Protein AF-A0AAX0Z111-F1 (afdb_monomer)

pLDDT: mean 83.83, std 16.78, range [41.09, 98.31]

Radius of gyration: 19.06 Å; Cα contacts (8 Å, |Δi|>4): 322; chains: 1; bounding box: 54×37×54 Å

Mean predicted aligned error: 7.93 Å

Nearest PDB structures (foldseek):
  1tlu-assembly1_B  TM=8.334E-01  e=3.291E-08  Thermotoga maritima
  1tmi-assembly1_B  TM=8.312E-01  e=4.166E-08  Thermotoga maritima
  2iii-assembly1_A-2  TM=8.102E-01  e=1.716E-07  Aquifex aeolicus VF5
  6g2d-assembly1_D  TM=5.026E-01  e=1.335E+00  Homo sapiens
  8aya-assembly1_A  TM=3.115E-01  e=2.413E-01  Citrus sinensis

Structure (mmCIF, N/CA/C/O backbone):
data_AF-A0AAX0Z111-F1
#
_entry.id   AF-A0AAX0Z111-F1
#
loop_
_atom_site.group_PDB
_atom_site.id
_atom_site.type_symbol
_atom_site.label_atom_id
_atom_site.label_alt_id
_atom_site.label_comp_id
_atom_site.label_asym_id
_atom_site.label_entity_id
_atom_site.label_seq_id
_atom_site.pdbx_PDB_ins_code
_atom_site.Cartn_x
_atom_site.Cartn_y
_atom_site.Cartn_z
_atom_site.occupancy
_atom_site.B_iso_or_equiv
_atom_site.auth_seq_id
_atom_site.auth_comp_id
_atom_site.auth_asym_id
_atom_site.auth_atom_id
_atom_site.pdbx_PDB_model_num
ATOM 1 N N . MET A 1 1 ? 18.887 26.850 -19.062 1.00 47.22 1 MET A N 1
ATOM 2 C CA . MET A 1 1 ? 18.490 25.444 -18.834 1.00 47.22 1 MET A CA 1
ATOM 3 C C . MET A 1 1 ? 18.443 24.722 -20.169 1.00 47.22 1 MET A C 1
ATOM 5 O O . MET A 1 1 ? 17.751 25.182 -21.072 1.00 47.22 1 MET A O 1
ATOM 9 N N . THR A 1 2 ? 19.207 23.643 -20.315 1.00 50.59 2 THR A N 1
ATOM 10 C CA . THR A 1 2 ? 19.224 22.801 -21.520 1.00 50.59 2 THR A CA 1
ATOM 11 C C . THR A 1 2 ? 17.919 22.007 -21.586 1.00 50.59 2 THR A C 1
ATOM 13 O O . THR A 1 2 ? 17.566 21.332 -20.625 1.00 50.59 2 THR A O 1
ATOM 16 N N . ARG A 1 3 ? 17.160 22.122 -22.681 1.00 56.94 3 ARG A N 1
ATOM 17 C CA . ARG A 1 3 ? 15.909 21.368 -22.864 1.00 56.94 3 ARG A CA 1
ATOM 18 C C . ARG A 1 3 ? 16.232 19.944 -23.322 1.00 56.94 3 ARG A C 1
ATOM 20 O O . ARG A 1 3 ? 16.952 19.776 -24.304 1.00 56.94 3 ARG A O 1
ATOM 27 N N . LEU A 1 4 ? 15.681 18.943 -22.639 1.00 62.69 4 LEU A N 1
ATOM 28 C CA . LEU A 1 4 ? 15.746 17.542 -23.061 1.00 62.69 4 LEU A CA 1
ATOM 29 C C . LEU A 1 4 ? 14.801 17.311 -24.254 1.00 62.69 4 LEU A C 1
ATOM 31 O O . LEU A 1 4 ? 13.718 17.898 -24.318 1.00 62.69 4 LEU A O 1
ATOM 35 N N . ARG A 1 5 ? 15.215 16.488 -25.226 1.00 59.84 5 ARG A N 1
ATOM 36 C CA . ARG A 1 5 ? 14.356 16.099 -26.358 1.00 59.84 5 ARG A CA 1
ATOM 37 C C . ARG A 1 5 ? 13.440 14.951 -25.926 1.00 59.84 5 ARG A C 1
ATOM 39 O O . ARG A 1 5 ? 13.920 13.972 -25.378 1.00 59.84 5 ARG A O 1
ATOM 46 N N . LEU A 1 6 ? 12.144 15.061 -26.225 1.00 58.03 6 LEU A N 1
ATOM 47 C CA . LEU A 1 6 ? 11.115 14.056 -25.898 1.00 58.03 6 LEU A CA 1
ATOM 48 C C . LEU A 1 6 ? 11.040 12.880 -26.892 1.00 58.03 6 LEU A C 1
ATOM 50 O O . LEU A 1 6 ? 10.225 11.979 -26.721 1.00 58.03 6 LEU A O 1
ATOM 54 N N . GLN A 1 7 ? 11.821 12.909 -27.973 1.00 48.41 7 GLN A N 1
ATOM 55 C CA . GLN A 1 7 ? 11.808 11.859 -28.992 1.00 48.41 7 GLN A CA 1
ATOM 56 C C . GLN A 1 7 ? 12.519 10.613 -28.443 1.00 48.41 7 GLN A C 1
ATOM 58 O O . GLN A 1 7 ? 13.697 10.703 -28.105 1.00 48.41 7 GLN A O 1
ATOM 63 N N . GLY A 1 8 ? 11.799 9.490 -28.335 1.00 53.44 8 GLY A N 1
ATOM 64 C CA . GLY A 1 8 ? 12.267 8.266 -27.671 1.00 53.44 8 GLY A CA 1
ATOM 65 C C . GLY A 1 8 ? 11.903 8.160 -26.184 1.00 53.44 8 GLY A C 1
ATOM 66 O O . GLY A 1 8 ? 12.281 7.184 -25.544 1.00 53.44 8 GLY A O 1
ATOM 67 N N . PHE A 1 9 ? 11.170 9.133 -25.626 1.00 59.81 9 PHE A N 1
ATOM 68 C CA . PHE A 1 9 ? 10.710 9.088 -24.236 1.00 59.81 9 PHE A CA 1
ATOM 69 C C . PHE A 1 9 ? 9.400 8.296 -24.137 1.00 59.81 9 PHE A C 1
ATOM 71 O O . PHE A 1 9 ? 8.375 8.690 -24.707 1.00 59.81 9 PHE A O 1
ATOM 78 N N . ASN A 1 10 ? 9.424 7.173 -23.416 1.00 63.72 10 ASN A N 1
ATOM 79 C CA . ASN A 1 10 ? 8.232 6.365 -23.193 1.00 63.72 10 ASN A CA 1
ATOM 80 C C . ASN A 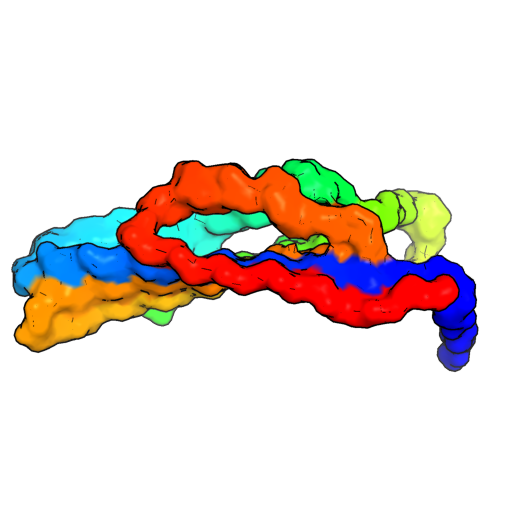1 10 ? 7.397 6.956 -22.049 1.00 63.72 10 ASN A C 1
ATOM 82 O O . ASN A 1 10 ? 7.614 6.668 -20.877 1.00 63.72 10 ASN A O 1
ATOM 86 N N . ASN A 1 11 ? 6.410 7.772 -22.415 1.00 66.56 11 ASN A N 1
ATOM 87 C CA . ASN A 1 11 ? 5.514 8.439 -21.468 1.00 66.56 11 ASN A CA 1
ATOM 88 C C . ASN A 1 11 ? 4.296 7.573 -21.106 1.00 66.56 11 ASN A C 1
ATOM 90 O O . ASN A 1 11 ? 3.287 8.107 -20.644 1.00 66.56 11 ASN A O 1
ATOM 94 N N . LEU A 1 12 ? 4.324 6.272 -21.416 1.00 81.00 12 LEU A N 1
ATOM 95 C CA . LEU A 1 12 ? 3.245 5.357 -21.073 1.00 81.00 12 LEU A CA 1
ATOM 96 C C . LEU A 1 12 ? 3.249 5.139 -19.559 1.00 81.00 12 LEU A C 1
ATOM 98 O O . LEU A 1 12 ? 4.130 4.478 -19.015 1.00 81.00 12 LEU A O 1
ATOM 102 N N . THR A 1 13 ? 2.245 5.680 -18.886 1.00 83.38 13 THR A N 1
ATOM 103 C CA . THR A 1 13 ? 2.029 5.491 -17.456 1.00 83.38 13 THR A CA 1
ATOM 104 C C . THR A 1 13 ? 0.980 4.413 -17.244 1.00 83.38 13 THR A C 1
ATOM 106 O O . THR A 1 13 ? -0.092 4.449 -17.853 1.00 83.38 13 THR A O 1
ATOM 109 N N . LYS A 1 14 ? 1.268 3.467 -16.356 1.00 91.88 14 LYS A N 1
ATOM 110 C CA . LYS A 1 14 ? 0.308 2.471 -15.878 1.00 91.88 14 LYS A CA 1
ATOM 111 C C . LYS A 1 14 ? 0.130 2.698 -14.384 1.00 91.88 14 LYS A C 1
ATOM 113 O O . LYS A 1 14 ? 1.119 2.811 -13.672 1.00 91.88 14 LYS A O 1
ATOM 118 N N . ALA A 1 15 ? -1.107 2.818 -13.930 1.00 94.31 15 ALA A N 1
ATOM 119 C CA . ALA A 1 15 ? -1.426 3.070 -12.532 1.00 94.31 15 ALA A CA 1
ATOM 120 C C . ALA A 1 15 ? -2.428 2.029 -12.039 1.00 94.31 15 ALA A C 1
ATOM 122 O O . ALA A 1 15 ? -3.406 1.749 -12.735 1.00 94.31 15 ALA A O 1
ATOM 123 N N . LEU A 1 16 ? -2.165 1.465 -10.866 1.00 97.44 16 LEU A N 1
ATOM 124 C CA . LEU A 1 16 ? -3.086 0.621 -10.118 1.00 97.44 16 LEU A CA 1
ATOM 125 C C . LEU A 1 16 ? -3.461 1.363 -8.836 1.00 97.44 16 LEU A C 1
ATOM 127 O O . LEU A 1 16 ? -2.615 1.515 -7.961 1.00 97.44 16 LEU A O 1
ATOM 131 N N . SER A 1 17 ? -4.719 1.783 -8.734 1.00 97.75 17 SER A N 1
ATOM 132 C CA . SER A 1 17 ? -5.316 2.186 -7.463 1.00 97.75 17 SER A CA 1
ATOM 133 C C . SER A 1 17 ? -5.894 0.939 -6.805 1.00 97.75 17 SER A C 1
ATOM 135 O O . SER A 1 17 ? -6.681 0.223 -7.428 1.00 97.75 17 SER A O 1
ATOM 137 N N . PHE A 1 18 ? -5.464 0.664 -5.581 1.00 97.81 18 PHE A N 1
ATOM 138 C CA . PHE A 1 18 ? -5.832 -0.491 -4.777 1.00 97.81 18 PHE A CA 1
ATOM 139 C C . PHE A 1 18 ? -6.270 0.017 -3.404 1.00 97.81 18 PHE A C 1
ATOM 141 O O . PHE A 1 18 ? -5.444 0.401 -2.582 1.00 97.81 18 PHE A O 1
ATOM 148 N N . ASN A 1 19 ? -7.578 0.067 -3.179 1.00 97.44 19 ASN A N 1
ATOM 149 C CA . ASN A 1 19 ? -8.143 0.595 -1.946 1.00 97.44 19 ASN A CA 1
ATOM 150 C C . ASN A 1 19 ? -8.807 -0.542 -1.185 1.00 97.44 19 ASN A C 1
ATOM 152 O O . ASN A 1 19 ? -9.627 -1.267 -1.754 1.00 97.44 19 ASN A O 1
ATOM 156 N N . ILE A 1 20 ? -8.486 -0.662 0.093 1.00 97.00 20 ILE A N 1
ATOM 157 C CA . ILE A 1 20 ? -9.064 -1.671 0.972 1.00 97.00 20 ILE A CA 1
ATOM 158 C C . ILE A 1 20 ? -9.925 -1.027 2.041 1.00 97.00 20 ILE A C 1
ATOM 160 O O . ILE A 1 20 ? -9.667 0.107 2.452 1.00 97.00 20 ILE A O 1
ATOM 164 N N . TYR A 1 21 ? -10.938 -1.764 2.478 1.00 95.50 21 TYR A N 1
ATOM 165 C CA . TYR A 1 21 ? -11.785 -1.397 3.596 1.00 95.50 21 TYR A CA 1
ATOM 166 C C . TYR A 1 21 ? -11.956 -2.602 4.515 1.00 95.50 21 TYR A C 1
ATOM 168 O O . TYR A 1 21 ? -12.202 -3.713 4.043 1.00 95.50 21 TYR A O 1
ATOM 176 N N . ASP A 1 22 ? -11.858 -2.338 5.809 1.00 93.38 22 ASP A N 1
ATOM 177 C CA . ASP A 1 22 ? -12.151 -3.267 6.898 1.00 93.38 22 ASP A CA 1
ATOM 178 C C . ASP A 1 22 ? -13.255 -2.642 7.763 1.00 93.38 22 ASP A C 1
ATOM 180 O O . ASP A 1 22 ? -13.264 -1.424 8.000 1.00 93.38 22 ASP A O 1
ATOM 184 N N . VAL A 1 23 ? -14.243 -3.450 8.147 1.00 91.25 23 VAL A N 1
ATOM 185 C CA . VAL A 1 23 ? -15.393 -3.021 8.940 1.00 91.25 23 VAL A CA 1
ATOM 186 C C . VAL A 1 23 ? -15.542 -3.918 10.161 1.00 91.25 23 VAL A C 1
ATOM 188 O O . VAL A 1 23 ? -16.012 -5.051 10.087 1.00 91.25 23 VAL A O 1
ATOM 191 N N . CYS A 1 24 ? -15.271 -3.350 11.332 1.00 91.25 24 CYS A N 1
ATOM 192 C CA . CYS A 1 24 ? -15.356 -4.050 12.602 1.00 91.25 24 CYS A CA 1
ATOM 193 C C . CYS A 1 24 ? -16.535 -3.561 13.449 1.00 91.25 24 CYS A C 1
ATOM 195 O O . CYS A 1 24 ? -16.825 -2.365 13.559 1.00 91.25 24 CYS A O 1
ATOM 197 N N . TYR A 1 25 ? -17.209 -4.508 14.101 1.00 90.56 25 TYR A N 1
ATOM 198 C CA . TYR A 1 25 ? -18.237 -4.208 15.086 1.00 90.56 25 TYR A CA 1
ATOM 199 C C . TYR A 1 25 ? -17.647 -4.179 16.499 1.00 90.56 25 TYR A C 1
ATOM 201 O O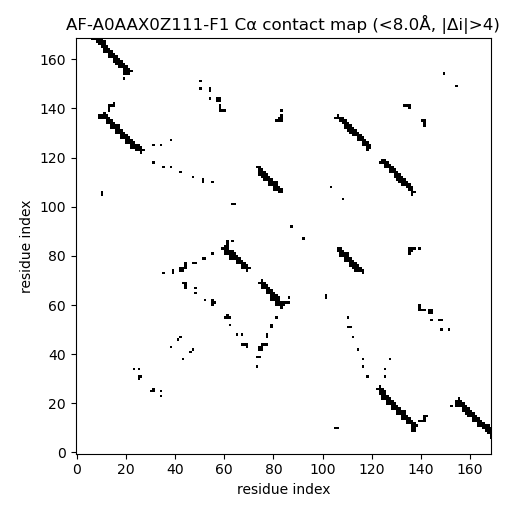 . TYR A 1 25 ? -17.438 -5.222 17.116 1.00 90.56 25 TYR A O 1
ATOM 209 N N . ALA A 1 26 ? -17.402 -2.974 17.010 1.00 89.31 26 ALA A N 1
ATOM 210 C CA . ALA A 1 26 ? -16.777 -2.697 18.297 1.00 89.31 26 ALA A CA 1
ATOM 211 C C . ALA A 1 26 ? -17.697 -1.831 19.182 1.00 89.31 26 ALA A C 1
ATOM 213 O O . ALA A 1 26 ? -17.666 -0.592 19.163 1.00 89.31 26 ALA A O 1
ATOM 214 N N . ARG A 1 27 ? -18.562 -2.493 19.961 1.00 87.50 27 ARG A N 1
ATOM 215 C CA . ARG A 1 27 ? -19.547 -1.838 20.837 1.00 87.50 27 ARG A CA 1
ATOM 216 C C . ARG A 1 27 ? -18.922 -1.330 22.123 1.00 87.50 27 ARG A C 1
ATOM 218 O O . ARG A 1 27 ? -19.268 -0.228 22.549 1.00 87.50 27 ARG A O 1
ATOM 225 N N . THR A 1 28 ? -18.094 -2.151 22.765 1.00 89.50 28 THR A N 1
ATOM 226 C CA . THR A 1 28 ? -17.481 -1.801 24.052 1.00 89.50 28 THR A CA 1
ATOM 227 C C . THR A 1 28 ? -16.183 -1.034 23.848 1.00 89.50 28 THR A C 1
ATOM 229 O O . THR A 1 28 ? -15.585 -1.064 22.773 1.00 89.50 28 THR A O 1
ATOM 232 N N . GLU A 1 29 ? -15.734 -0.340 24.890 1.00 88.38 29 GLU A N 1
ATOM 233 C CA . GLU A 1 29 ? -14.471 0.394 24.834 1.00 88.38 29 GLU A CA 1
ATOM 234 C C . GLU A 1 29 ? -13.281 -0.559 24.654 1.00 88.38 29 GLU A C 1
ATOM 236 O O . GLU A 1 29 ? -12.374 -0.285 23.876 1.00 88.38 29 GLU A O 1
ATOM 241 N N . GLU A 1 30 ? -13.327 -1.737 25.281 1.00 91.06 30 GLU A N 1
ATOM 242 C CA . GLU A 1 30 ? -12.299 -2.769 25.129 1.00 91.06 30 GLU A CA 1
ATOM 243 C C . GLU A 1 30 ? -12.265 -3.359 23.711 1.00 91.06 30 GLU A C 1
ATOM 245 O O . GLU A 1 30 ? -11.205 -3.728 23.213 1.00 91.06 30 GLU A O 1
ATOM 250 N N . GLU A 1 31 ? -13.414 -3.480 23.041 1.00 91.19 31 GLU A N 1
ATOM 251 C CA . GLU A 1 31 ? -13.470 -3.907 21.638 1.00 91.19 31 GLU A CA 1
ATOM 252 C C . GLU A 1 31 ? -12.867 -2.855 20.708 1.00 91.19 31 GLU A C 1
ATOM 254 O O . GLU A 1 31 ? -12.116 -3.208 19.801 1.00 91.19 31 GLU A O 1
ATOM 259 N N . ARG A 1 32 ? -13.147 -1.572 20.959 1.00 89.00 32 ARG A N 1
ATOM 260 C CA . ARG A 1 32 ? -12.583 -0.464 20.176 1.00 89.00 32 ARG A CA 1
ATOM 261 C C . ARG A 1 32 ? -11.077 -0.385 20.348 1.00 89.00 32 ARG A C 1
ATOM 263 O O . ARG A 1 32 ? -10.367 -0.296 19.356 1.00 89.00 32 ARG A O 1
ATOM 270 N N . GLN A 1 33 ? -10.602 -0.490 21.586 1.00 90.00 33 GLN A N 1
ATOM 271 C CA . GLN A 1 33 ? -9.179 -0.455 21.890 1.00 90.00 33 GLN A CA 1
ATOM 272 C C . GLN A 1 33 ? -8.430 -1.606 21.207 1.00 90.00 33 GLN A C 1
ATOM 274 O O . GLN A 1 33 ? -7.412 -1.370 20.567 1.00 90.00 33 GLN A O 1
ATOM 279 N N . ARG A 1 34 ? -8.976 -2.829 21.244 1.00 92.06 34 ARG A N 1
ATOM 280 C CA . ARG A 1 34 ? -8.391 -3.975 20.526 1.00 92.06 34 ARG A CA 1
ATOM 281 C C . ARG A 1 34 ? -8.370 -3.785 19.013 1.00 92.06 34 ARG A C 1
ATOM 283 O O . ARG A 1 34 ? -7.421 -4.214 18.370 1.00 92.06 34 ARG A O 1
ATOM 290 N N . TYR A 1 35 ? -9.413 -3.183 18.443 1.00 91.94 35 TYR A N 1
ATOM 291 C CA . TYR A 1 35 ? -9.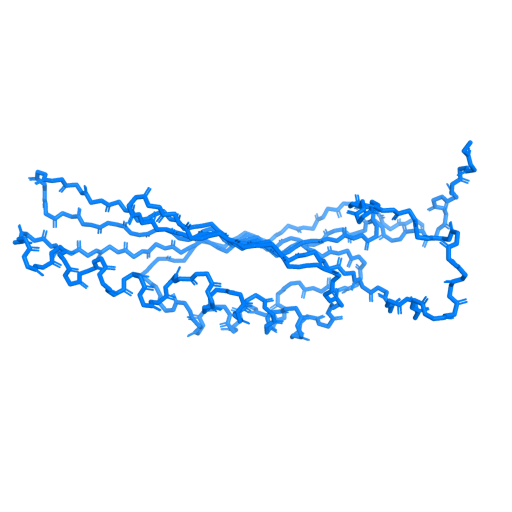438 -2.892 17.012 1.00 91.94 35 TYR A CA 1
ATOM 292 C C . TYR A 1 35 ? -8.380 -1.850 16.632 1.00 91.94 35 TYR A C 1
ATOM 294 O O . TYR A 1 35 ? -7.681 -2.033 15.646 1.00 91.94 35 TYR A O 1
ATOM 302 N N . ILE A 1 36 ? -8.212 -0.802 17.441 1.00 90.00 36 ILE A N 1
ATOM 303 C CA . ILE A 1 36 ? -7.164 0.207 17.238 1.00 90.00 36 ILE A CA 1
ATOM 304 C C . ILE A 1 36 ? -5.775 -0.437 17.314 1.00 90.00 36 ILE A C 1
ATOM 306 O O . ILE A 1 36 ? -4.972 -0.240 16.413 1.00 90.00 36 ILE A O 1
ATOM 310 N N . GLU A 1 37 ? -5.520 -1.261 18.334 1.00 91.62 37 GLU A N 1
ATOM 311 C CA . GLU A 1 37 ? -4.250 -1.986 18.488 1.00 91.62 37 GLU A CA 1
ATOM 312 C C . GLU A 1 37 ? -3.953 -2.897 17.290 1.00 91.62 37 GLU A C 1
ATOM 314 O O . GLU A 1 37 ? -2.825 -2.926 16.805 1.00 91.62 37 GLU A O 1
ATOM 319 N N . TYR A 1 38 ? -4.973 -3.594 16.781 1.00 92.38 38 TYR A N 1
ATOM 320 C CA . TYR A 1 38 ? -4.866 -4.390 15.560 1.00 92.38 38 TYR A CA 1
ATOM 321 C C . TYR A 1 38 ? -4.484 -3.528 14.348 1.00 92.38 38 TYR A C 1
ATOM 323 O O . TYR A 1 38 ? -3.571 -3.887 13.606 1.00 92.38 38 TYR A O 1
ATOM 331 N N . ILE A 1 39 ? -5.137 -2.375 14.158 1.00 92.69 39 ILE A N 1
ATOM 332 C CA . ILE A 1 39 ? -4.813 -1.473 13.049 1.00 92.69 39 ILE A CA 1
ATOM 333 C C . ILE A 1 39 ? -3.393 -0.910 13.180 1.00 92.69 39 ILE A C 1
ATOM 335 O O . ILE A 1 39 ? -2.675 -0.854 12.182 1.00 92.69 39 ILE A O 1
ATOM 339 N N . ASP A 1 40 ? -2.962 -0.530 14.382 1.00 91.12 40 ASP A N 1
ATOM 340 C CA . ASP A 1 40 ? -1.609 -0.018 14.620 1.00 91.12 40 ASP A CA 1
ATOM 341 C C . ASP A 1 40 ? -0.536 -1.094 14.366 1.00 91.12 40 ASP A C 1
ATOM 343 O O . ASP A 1 40 ? 0.535 -0.797 13.833 1.00 91.12 40 ASP A O 1
ATOM 347 N N . GLU A 1 41 ? -0.805 -2.360 14.689 1.00 91.19 41 GLU A N 1
ATOM 348 C CA . GLU A 1 41 ? 0.108 -3.473 14.402 1.00 91.19 41 GLU A CA 1
ATOM 349 C C . GLU A 1 41 ? 0.181 -3.786 12.899 1.00 91.19 41 GLU A C 1
ATOM 351 O O . GLU A 1 41 ? 1.272 -3.920 12.333 1.00 91.19 41 GLU A O 1
ATOM 356 N N . GLU A 1 42 ? -0.967 -3.856 12.229 1.00 92.50 42 GLU A N 1
ATOM 357 C CA . GLU A 1 42 ? -1.037 -4.259 10.826 1.00 92.50 42 GLU A CA 1
ATOM 358 C C . GLU A 1 42 ? -0.678 -3.120 9.857 1.00 92.50 42 GLU A C 1
ATOM 360 O O . GLU A 1 42 ? -0.124 -3.365 8.782 1.00 92.50 42 GLU A O 1
ATOM 365 N N . TYR A 1 43 ? -0.948 -1.867 10.210 1.00 93.94 43 TYR A N 1
ATOM 366 C CA . TYR A 1 43 ? -0.889 -0.745 9.270 1.00 93.94 43 TYR A CA 1
ATOM 367 C C . TYR A 1 43 ? -0.003 0.415 9.740 1.00 93.94 43 TYR A C 1
ATOM 369 O O . TYR A 1 43 ? -0.165 1.542 9.267 1.00 93.94 43 TYR A O 1
ATOM 377 N N . ASN A 1 44 ? 0.977 0.151 10.611 1.00 94.50 44 ASN A N 1
ATOM 378 C CA . ASN A 1 44 ? 2.041 1.116 10.910 1.00 94.50 44 ASN A CA 1
ATOM 379 C C . ASN A 1 44 ? 2.956 1.379 9.705 1.00 94.50 44 ASN A C 1
ATOM 381 O O . ASN A 1 44 ? 3.087 0.571 8.774 1.00 94.50 44 ASN A O 1
ATOM 385 N N . ALA A 1 45 ? 3.660 2.511 9.751 1.00 95.12 45 ALA A N 1
ATOM 386 C CA . ALA A 1 45 ? 4.566 2.926 8.693 1.00 95.12 45 ALA A CA 1
ATOM 387 C C . ALA A 1 45 ? 5.688 1.917 8.408 1.00 95.12 45 ALA A C 1
ATOM 389 O O . ALA A 1 45 ? 6.133 1.844 7.262 1.00 95.12 45 ALA A O 1
ATOM 390 N N . ASP A 1 46 ? 6.164 1.144 9.389 1.00 96.31 46 ASP A N 1
ATOM 391 C CA . ASP A 1 46 ? 7.229 0.154 9.180 1.00 96.31 46 ASP A CA 1
ATOM 392 C C . ASP A 1 46 ? 6.755 -1.004 8.292 1.00 96.31 46 ASP A C 1
ATOM 394 O O . ASP A 1 46 ? 7.358 -1.253 7.242 1.00 96.31 46 ASP A O 1
ATOM 398 N N . ARG A 1 47 ? 5.643 -1.658 8.650 1.00 96.25 47 ARG A N 1
ATOM 399 C CA . ARG A 1 47 ? 5.072 -2.760 7.862 1.00 96.25 47 ARG A CA 1
ATOM 400 C C . ARG A 1 47 ? 4.625 -2.288 6.484 1.00 96.25 47 ARG A C 1
ATOM 402 O O . ARG A 1 47 ? 4.959 -2.921 5.483 1.00 96.25 47 ARG A O 1
ATOM 409 N N . LEU A 1 48 ? 3.966 -1.132 6.407 1.00 97.50 48 LEU A N 1
ATOM 410 C CA . LEU A 1 48 ? 3.575 -0.531 5.132 1.00 97.50 48 LEU A CA 1
ATOM 411 C C . LEU A 1 48 ? 4.783 -0.200 4.246 1.00 97.50 48 LEU A C 1
ATOM 413 O O . LEU A 1 48 ? 4.736 -0.415 3.036 1.00 97.50 48 LEU A O 1
ATOM 417 N N . THR A 1 49 ? 5.890 0.273 4.830 1.00 98.12 49 THR A N 1
ATOM 418 C CA . THR A 1 49 ? 7.135 0.503 4.079 1.00 98.12 49 THR A CA 1
ATOM 419 C C . THR A 1 49 ? 7.671 -0.798 3.490 1.00 98.12 49 THR A C 1
ATOM 421 O O . THR A 1 49 ? 8.097 -0.797 2.334 1.00 98.12 49 THR A O 1
ATOM 424 N N . GLN A 1 50 ? 7.631 -1.901 4.245 1.00 98.12 50 GLN A N 1
ATOM 425 C CA . GLN A 1 50 ? 8.069 -3.205 3.749 1.00 98.12 50 GLN A CA 1
ATOM 426 C C . GLN A 1 50 ? 7.186 -3.688 2.594 1.00 98.12 50 GLN A C 1
ATOM 428 O O . GLN A 1 50 ? 7.715 -4.024 1.539 1.00 98.12 50 GLN A O 1
ATOM 433 N N . ILE A 1 51 ? 5.859 -3.617 2.742 1.00 98.06 51 ILE A N 1
ATOM 434 C CA . ILE A 1 51 ? 4.909 -4.009 1.688 1.00 98.06 51 ILE A CA 1
ATOM 435 C C . ILE A 1 51 ? 5.181 -3.227 0.399 1.00 98.06 51 ILE A C 1
ATOM 437 O O . ILE A 1 51 ? 5.312 -3.813 -0.674 1.00 98.06 51 ILE A O 1
ATOM 441 N N . LEU A 1 52 ? 5.314 -1.898 0.477 1.00 98.19 52 LEU A N 1
ATOM 442 C CA . LEU A 1 52 ? 5.575 -1.092 -0.720 1.00 98.19 52 LEU A CA 1
ATOM 443 C C . LEU A 1 52 ? 6.975 -1.336 -1.313 1.00 98.19 52 LEU A C 1
ATOM 445 O O . LEU A 1 52 ? 7.158 -1.189 -2.525 1.00 98.19 52 LEU A O 1
ATOM 449 N N . THR A 1 53 ? 7.955 -1.713 -0.488 1.00 98.00 53 THR A N 1
ATOM 450 C CA . THR A 1 53 ? 9.301 -2.098 -0.941 1.00 98.00 53 THR A CA 1
ATOM 451 C C . THR A 1 53 ? 9.247 -3.398 -1.738 1.00 98.00 53 THR A C 1
ATOM 453 O O . THR A 1 53 ? 9.740 -3.440 -2.864 1.00 98.00 53 THR A O 1
ATOM 456 N N . ASP A 1 54 ? 8.558 -4.413 -1.221 1.00 98.31 54 ASP A N 1
ATOM 457 C CA . ASP A 1 54 ? 8.353 -5.689 -1.909 1.00 98.31 54 ASP A CA 1
ATOM 458 C C . ASP A 1 54 ? 7.584 -5.485 -3.226 1.00 98.31 54 ASP A C 1
ATOM 460 O O . ASP A 1 54 ? 7.944 -6.052 -4.258 1.00 98.31 54 ASP A O 1
ATOM 464 N N . VAL A 1 55 ? 6.572 -4.605 -3.242 1.00 98.06 55 VAL A N 1
ATOM 465 C CA . VAL A 1 55 ? 5.873 -4.212 -4.479 1.00 98.06 55 VAL A CA 1
ATOM 466 C C . VAL A 1 55 ? 6.858 -3.643 -5.500 1.00 98.06 55 VAL A C 1
ATOM 468 O O . VAL A 1 55 ? 6.811 -4.045 -6.665 1.00 98.06 55 VAL A O 1
ATOM 471 N N . ALA A 1 56 ? 7.752 -2.734 -5.092 1.00 96.06 56 ALA A N 1
ATOM 472 C CA . ALA A 1 56 ? 8.766 -2.160 -5.977 1.00 96.06 56 ALA A CA 1
ATOM 473 C C . ALA A 1 56 ? 9.706 -3.239 -6.547 1.00 96.06 56 ALA A C 1
ATOM 475 O O . ALA A 1 56 ? 9.999 -3.225 -7.747 1.00 96.06 56 ALA A O 1
ATOM 476 N N . GLU A 1 57 ? 10.117 -4.210 -5.730 1.00 95.88 57 GLU A N 1
ATOM 477 C CA . GLU A 1 57 ? 10.944 -5.340 -6.164 1.00 95.88 57 GLU A CA 1
ATOM 478 C C . GLU A 1 57 ? 10.206 -6.253 -7.157 1.00 95.88 57 GLU A C 1
ATOM 480 O O . GLU A 1 57 ? 10.740 -6.564 -8.225 1.00 95.88 57 GLU A O 1
ATOM 485 N N . ILE A 1 58 ? 8.951 -6.618 -6.871 1.00 96.69 58 ILE A N 1
ATOM 486 C CA . ILE A 1 58 ? 8.122 -7.493 -7.719 1.00 96.69 58 ILE A CA 1
ATOM 487 C C . ILE A 1 58 ? 7.895 -6.884 -9.107 1.00 96.69 58 ILE A C 1
ATOM 489 O O . ILE A 1 58 ? 7.943 -7.580 -10.130 1.00 96.69 58 ILE A O 1
ATOM 493 N N . ILE A 1 59 ? 7.633 -5.576 -9.173 1.00 94.94 59 ILE A N 1
ATOM 494 C CA . ILE A 1 59 ? 7.433 -4.892 -10.457 1.00 94.94 59 ILE A CA 1
ATOM 495 C C . ILE A 1 59 ? 8.763 -4.631 -11.186 1.00 94.94 59 ILE A C 1
ATOM 497 O O . ILE A 1 59 ? 8.744 -4.400 -12.399 1.00 94.94 59 ILE A O 1
ATOM 501 N N . GLY A 1 60 ? 9.897 -4.740 -10.485 1.00 91.81 60 GLY A N 1
ATOM 502 C CA . GLY A 1 60 ? 11.245 -4.522 -11.009 1.00 91.81 60 GLY A CA 1
ATOM 503 C C . GLY A 1 60 ? 11.631 -3.046 -11.102 1.00 91.81 60 GLY A C 1
ATOM 504 O O . GLY A 1 60 ? 12.301 -2.656 -12.057 1.00 91.81 60 GLY A O 1
ATOM 505 N N . ALA A 1 61 ? 11.171 -2.218 -10.162 1.00 91.25 61 ALA A N 1
ATOM 506 C CA . ALA A 1 61 ? 11.479 -0.795 -10.108 1.00 91.25 61 ALA A CA 1
ATOM 507 C C . ALA A 1 61 ? 12.591 -0.491 -9.093 1.00 91.25 61 ALA A C 1
ATOM 509 O O . ALA A 1 61 ? 12.719 -1.145 -8.062 1.00 91.25 61 ALA A O 1
ATOM 510 N N . ASN A 1 62 ? 13.386 0.542 -9.367 1.00 89.25 62 ASN A N 1
ATOM 511 C CA . ASN A 1 62 ? 14.446 0.993 -8.470 1.00 89.25 62 ASN A CA 1
ATOM 512 C C . ASN A 1 62 ? 13.902 2.023 -7.480 1.00 89.25 62 ASN A C 1
ATOM 514 O O . ASN A 1 62 ? 13.338 3.034 -7.898 1.00 89.25 62 ASN A O 1
ATOM 518 N N . ILE A 1 63 ? 14.124 1.810 -6.183 1.00 91.12 63 ILE A N 1
ATOM 519 C CA . ILE A 1 63 ? 13.752 2.772 -5.142 1.00 91.12 63 ILE A CA 1
ATOM 520 C C . ILE A 1 63 ? 14.769 3.917 -5.106 1.00 91.12 63 ILE A C 1
ATOM 522 O O . ILE A 1 63 ? 15.967 3.713 -4.915 1.00 91.12 63 ILE A O 1
ATOM 526 N N . LEU A 1 64 ? 14.277 5.144 -5.268 1.00 89.12 64 LEU A N 1
ATOM 527 C CA . LEU A 1 64 ? 15.075 6.370 -5.230 1.00 89.12 64 LEU A CA 1
ATOM 528 C C . LEU A 1 64 ? 15.035 7.045 -3.859 1.00 89.12 64 LEU A C 1
ATOM 530 O O . LEU A 1 64 ? 16.032 7.614 -3.408 1.00 89.12 64 LEU A O 1
ATOM 534 N N . ASN A 1 65 ? 13.865 7.026 -3.223 1.00 90.69 65 ASN A N 1
ATOM 535 C CA . ASN A 1 65 ? 13.616 7.651 -1.934 1.00 90.69 65 ASN A CA 1
ATOM 536 C C . ASN A 1 65 ? 12.402 7.004 -1.256 1.00 90.69 65 ASN A C 1
ATOM 538 O O . ASN A 1 65 ? 11.469 6.587 -1.939 1.00 90.69 65 ASN A O 1
ATOM 542 N N . VAL A 1 66 ? 12.423 6.969 0.076 1.00 93.62 66 VAL A N 1
ATOM 543 C CA . VAL A 1 66 ? 11.298 6.559 0.920 1.00 93.62 66 VAL A CA 1
ATOM 544 C C . VAL A 1 66 ? 11.020 7.691 1.903 1.00 93.62 66 VAL A C 1
ATOM 546 O O . VAL A 1 66 ? 11.929 8.142 2.602 1.00 93.62 66 VAL A O 1
ATOM 549 N N . ALA A 1 67 ? 9.768 8.130 1.959 1.00 93.81 67 ALA A N 1
ATOM 550 C CA . ALA A 1 67 ? 9.252 9.053 2.957 1.00 93.81 67 ALA A CA 1
ATOM 551 C C . ALA A 1 67 ? 8.082 8.384 3.682 1.00 93.81 67 ALA A C 1
ATOM 553 O O . ALA A 1 67 ? 7.225 7.779 3.040 1.00 93.81 67 ALA A O 1
ATOM 554 N N . ARG A 1 68 ? 8.051 8.473 5.012 1.00 95.75 68 ARG A N 1
ATOM 555 C CA . ARG A 1 68 ? 7.031 7.819 5.836 1.00 95.75 68 ARG A CA 1
ATOM 556 C C . ARG A 1 68 ? 6.729 8.608 7.102 1.00 95.75 68 ARG A C 1
ATOM 558 O O . ARG A 1 68 ? 7.612 9.309 7.595 1.00 95.75 68 ARG A O 1
ATOM 565 N N . GLN A 1 69 ? 5.508 8.473 7.604 1.00 93.12 69 GLN A N 1
ATOM 566 C CA . GLN A 1 69 ? 5.022 9.157 8.799 1.00 93.12 69 GLN A CA 1
ATOM 567 C C . GLN A 1 69 ? 3.911 8.334 9.463 1.00 93.12 69 GLN A C 1
ATOM 569 O O . GLN A 1 69 ? 2.958 7.962 8.781 1.00 93.12 69 GLN A O 1
ATOM 574 N N . ASP A 1 70 ? 4.014 8.125 10.775 1.00 92.56 70 ASP A N 1
ATOM 575 C CA . ASP A 1 70 ? 2.898 7.702 11.634 1.00 92.56 70 ASP A CA 1
ATOM 576 C C . ASP A 1 70 ? 2.224 8.939 12.249 1.00 92.56 70 ASP A C 1
ATOM 578 O O . ASP A 1 70 ? 2.896 9.931 12.562 1.00 92.56 70 ASP A O 1
ATOM 582 N N . TYR A 1 71 ? 0.903 8.908 12.398 1.00 90.81 71 TYR A N 1
ATOM 583 C CA . TYR A 1 71 ? 0.087 10.024 12.878 1.00 90.81 71 TYR A CA 1
ATOM 584 C C . TYR A 1 71 ? -0.528 9.731 14.249 1.00 90.81 71 TYR A C 1
ATOM 586 O O . TYR A 1 71 ? -0.844 8.593 14.571 1.00 90.81 71 TYR A O 1
ATOM 594 N N . ASP A 1 72 ? -0.734 10.794 15.030 1.00 85.50 72 ASP A N 1
ATOM 595 C CA . ASP A 1 72 ? -1.469 10.775 16.298 1.00 85.50 72 ASP A CA 1
ATOM 596 C C . ASP A 1 72 ? -2.849 11.438 16.085 1.00 85.50 72 ASP A C 1
ATOM 598 O O . ASP A 1 72 ? -2.907 12.526 15.496 1.00 85.50 72 ASP A O 1
ATOM 602 N N . PRO A 1 73 ? -3.967 10.822 16.511 1.00 86.19 73 PRO A N 1
ATOM 603 C CA . PRO A 1 73 ? -4.027 9.617 17.338 1.00 86.19 73 PRO A CA 1
ATOM 604 C C . PRO A 1 73 ? -3.721 8.304 16.603 1.00 86.19 73 PRO A C 1
ATOM 606 O O . PRO A 1 73 ? -3.307 7.363 17.267 1.00 86.19 73 PRO A O 1
ATOM 609 N N . GLN A 1 74 ? -3.961 8.204 15.288 1.00 89.19 74 GLN A N 1
ATOM 610 C CA . GLN A 1 74 ? -3.824 6.947 14.534 1.00 89.19 74 GLN A CA 1
ATOM 611 C C . GLN A 1 74 ? -3.551 7.196 13.044 1.00 89.19 74 GLN A C 1
ATOM 613 O O . GLN A 1 74 ? -3.905 8.247 12.499 1.00 89.19 74 GLN A O 1
ATOM 618 N N . GLY A 1 75 ? -3.017 6.174 12.372 1.00 92.75 75 GLY A N 1
ATOM 619 C CA . GLY A 1 75 ? -2.828 6.132 10.924 1.00 92.75 75 GLY A CA 1
ATOM 620 C C . GLY A 1 75 ? -1.380 6.334 10.489 1.00 92.75 75 GLY A C 1
ATOM 621 O O . GLY A 1 75 ? -0.516 6.765 11.249 1.00 92.75 75 GLY A O 1
ATOM 622 N N . ALA A 1 76 ? -1.115 6.034 9.224 1.00 95.88 76 ALA A N 1
ATOM 623 C CA . ALA A 1 76 ? 0.214 6.067 8.644 1.00 95.88 76 ALA A CA 1
ATOM 624 C C . ALA A 1 76 ? 0.160 6.464 7.168 1.00 95.88 76 ALA A C 1
ATOM 626 O O . ALA A 1 76 ? -0.847 6.327 6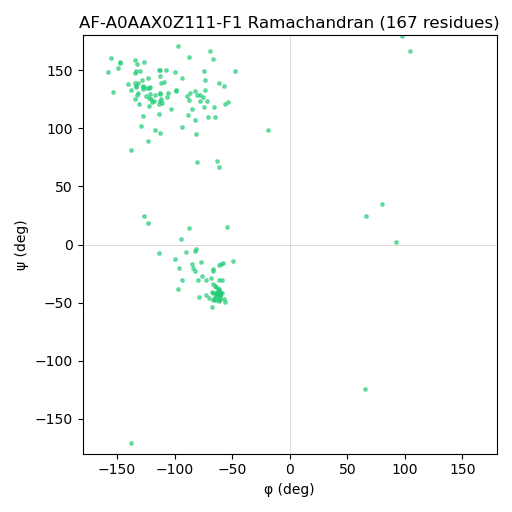.466 1.00 95.88 76 ALA A O 1
ATOM 627 N N . SER A 1 77 ? 1.273 6.987 6.672 1.00 96.75 77 SER A N 1
ATOM 628 C CA . SER A 1 77 ? 1.467 7.228 5.248 1.00 96.75 77 SER A CA 1
ATOM 629 C C . SER A 1 77 ? 2.885 6.892 4.837 1.00 96.75 77 SER A C 1
ATOM 631 O O . SER A 1 77 ? 3.843 7.245 5.527 1.00 96.75 77 SER A O 1
ATOM 633 N N . VAL A 1 78 ? 3.019 6.248 3.680 1.00 97.88 78 VAL A N 1
ATOM 634 C CA . VAL A 1 78 ? 4.314 5.948 3.064 1.00 97.88 78 VAL A CA 1
ATOM 635 C C . VAL A 1 78 ? 4.272 6.362 1.602 1.00 97.88 78 VAL A C 1
ATOM 637 O O . VAL A 1 78 ? 3.282 6.170 0.902 1.00 97.88 78 VAL A O 1
ATOM 640 N N . THR A 1 79 ? 5.356 6.961 1.132 1.00 97.12 79 THR A N 1
ATOM 641 C CA . THR A 1 79 ? 5.581 7.322 -0.264 1.00 97.12 79 THR A CA 1
ATOM 642 C C . THR A 1 79 ? 6.961 6.833 -0.673 1.00 97.12 79 THR A C 1
ATOM 644 O O . THR A 1 79 ? 7.972 7.239 -0.099 1.00 97.12 79 THR A O 1
ATOM 647 N N . ILE A 1 80 ? 7.007 5.979 -1.689 1.00 95.06 80 ILE A N 1
ATOM 648 C CA . ILE A 1 80 ? 8.233 5.486 -2.306 1.00 95.06 80 ILE A CA 1
ATOM 649 C C . ILE A 1 80 ? 8.331 6.080 -3.701 1.00 95.06 80 ILE A C 1
ATOM 651 O O . ILE A 1 80 ? 7.458 5.874 -4.541 1.00 95.06 80 ILE A O 1
ATOM 655 N N . LEU A 1 81 ? 9.415 6.803 -3.964 1.00 93.06 81 LEU A N 1
ATOM 656 C CA . LEU A 1 81 ? 9.727 7.254 -5.310 1.00 93.06 81 LEU A CA 1
ATOM 657 C C . LEU A 1 81 ? 10.516 6.174 -6.041 1.00 93.06 81 LEU A C 1
ATOM 659 O O . LEU A 1 81 ? 11.532 5.699 -5.528 1.00 93.06 81 LEU A O 1
ATOM 663 N N . ILE A 1 82 ? 10.082 5.844 -7.255 1.00 90.81 82 ILE A N 1
ATOM 664 C CA . ILE A 1 82 ? 10.663 4.764 -8.051 1.00 90.81 82 ILE A CA 1
ATOM 665 C C . ILE A 1 82 ? 11.076 5.212 -9.461 1.00 90.81 82 ILE A C 1
ATOM 667 O O . ILE A 1 82 ? 10.538 6.183 -10.001 1.00 90.81 82 ILE A O 1
ATOM 671 N N . SER A 1 83 ? 12.007 4.482 -10.079 1.00 87.06 83 SER A N 1
ATOM 672 C CA . SER A 1 83 ? 12.357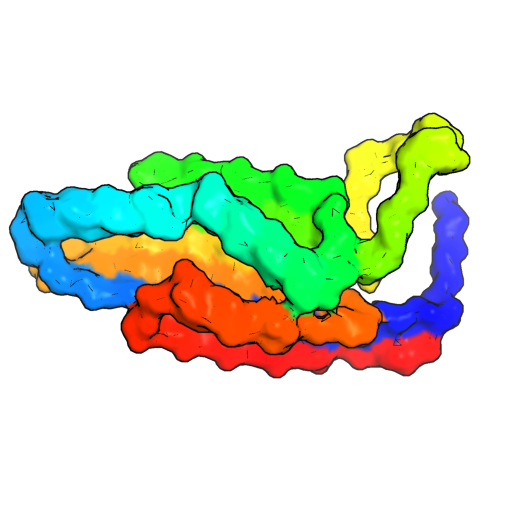 4.603 -11.504 1.00 87.06 83 SER A CA 1
ATOM 673 C C . SER A 1 83 ? 12.450 3.248 -12.203 1.00 87.06 83 SER A C 1
ATOM 675 O O . SER A 1 83 ? 12.837 2.248 -11.600 1.00 87.06 83 SER A O 1
ATOM 677 N N . GLU A 1 84 ? 12.138 3.225 -13.501 1.00 77.94 84 GLU A N 1
ATOM 678 C CA . GLU A 1 84 ? 12.392 2.056 -14.358 1.00 77.94 84 GLU A CA 1
ATOM 679 C C . GLU A 1 84 ? 13.889 1.898 -14.652 1.00 77.94 84 GLU A C 1
ATOM 681 O O . GLU A 1 84 ? 14.434 0.799 -14.571 1.00 77.94 84 GLU A O 1
ATOM 686 N N . GLU A 1 85 ? 14.574 3.000 -14.966 1.00 71.50 85 GLU A N 1
ATOM 687 C CA . GLU A 1 85 ? 15.987 2.960 -15.336 1.00 71.50 85 GLU A CA 1
ATOM 688 C C . GLU A 1 85 ? 16.901 2.729 -14.120 1.00 71.50 85 GLU A C 1
ATOM 690 O O . GLU A 1 85 ? 16.574 3.180 -13.010 1.00 71.50 85 GLU A O 1
ATOM 695 N N . PRO A 1 86 ? 18.060 2.062 -14.318 1.00 61.81 86 PRO A N 1
ATOM 696 C CA . PRO A 1 86 ? 19.064 1.892 -13.278 1.00 61.81 86 PRO A CA 1
ATOM 697 C C . PRO A 1 86 ? 19.516 3.244 -12.733 1.00 61.81 86 PRO A C 1
ATOM 699 O O . PRO A 1 86 ? 19.809 4.172 -13.491 1.00 61.81 86 PRO A O 1
ATOM 702 N N . VAL A 1 87 ? 19.641 3.342 -11.412 1.00 59.25 87 VAL A N 1
ATOM 703 C CA . VAL A 1 87 ? 20.225 4.523 -10.776 1.00 59.25 87 VAL A CA 1
ATOM 704 C C . VAL A 1 87 ? 21.687 4.605 -11.210 1.00 59.25 87 VAL A C 1
ATOM 706 O O . VAL A 1 87 ? 22.499 3.770 -10.814 1.00 59.25 87 VAL A O 1
ATOM 709 N N . ILE A 1 88 ? 22.029 5.587 -12.051 1.00 56.84 88 ILE A N 1
ATOM 710 C CA . ILE A 1 88 ? 23.425 5.840 -12.420 1.00 56.84 88 ILE A CA 1
ATOM 711 C C . ILE A 1 88 ? 24.195 6.074 -11.122 1.00 56.84 88 ILE A C 1
ATOM 713 O O . ILE A 1 88 ? 23.851 6.951 -10.327 1.00 56.84 88 ILE A O 1
ATOM 717 N N . ASP A 1 89 ? 25.203 5.235 -10.902 1.00 48.38 89 ASP A N 1
ATOM 718 C CA . ASP A 1 89 ? 25.927 5.150 -9.645 1.00 48.38 89 ASP A CA 1
ATOM 719 C C . ASP A 1 89 ? 26.455 6.537 -9.243 1.00 48.38 89 ASP A C 1
ATOM 721 O O . ASP A 1 89 ? 27.196 7.190 -9.989 1.00 48.38 89 ASP A O 1
ATOM 725 N N . LYS A 1 90 ? 26.066 7.005 -8.051 1.00 51.22 90 LYS A N 1
ATOM 726 C CA . LYS A 1 90 ? 26.381 8.351 -7.530 1.00 51.22 90 LYS A CA 1
ATOM 727 C C . LYS A 1 90 ? 27.890 8.616 -7.447 1.00 51.22 90 LYS A C 1
ATOM 729 O O . LYS A 1 90 ? 28.306 9.759 -7.297 1.00 51.22 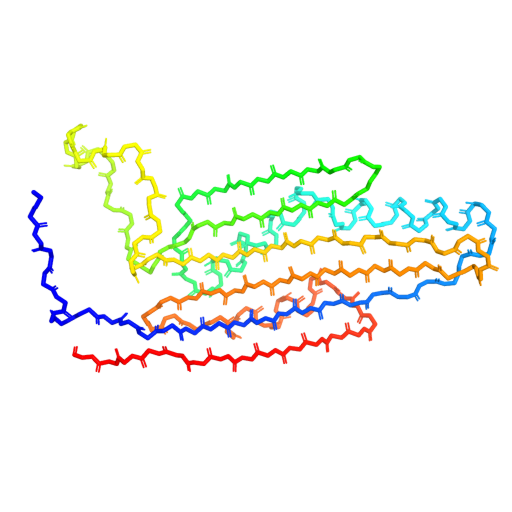90 LYS A O 1
ATOM 734 N N . LYS A 1 91 ? 28.715 7.566 -7.522 1.00 47.50 91 LYS A N 1
ATOM 735 C CA . LYS A 1 91 ? 30.182 7.655 -7.570 1.00 47.50 91 LYS A CA 1
ATOM 736 C C . LYS A 1 91 ? 30.743 7.937 -8.969 1.00 47.50 91 LYS A C 1
ATOM 738 O O . LYS A 1 91 ? 31.856 8.444 -9.065 1.00 47.50 91 LYS A O 1
ATOM 743 N N . LEU A 1 92 ? 30.002 7.618 -10.032 1.00 47.84 92 LEU A N 1
ATOM 744 C CA . LEU A 1 92 ? 30.388 7.838 -11.433 1.00 47.84 92 LEU A CA 1
ATOM 745 C C . LEU A 1 92 ? 29.871 9.174 -11.981 1.00 47.84 92 LEU A C 1
ATOM 747 O O . LEU A 1 92 ? 30.526 9.791 -12.820 1.00 47.84 92 LEU A O 1
ATOM 751 N N . ALA A 1 93 ? 28.728 9.651 -11.486 1.00 47.44 93 ALA A N 1
ATOM 752 C CA . ALA A 1 93 ? 28.220 10.982 -11.789 1.00 47.44 93 ALA A CA 1
ATOM 753 C C . ALA A 1 93 ? 28.904 12.001 -10.867 1.00 47.44 93 ALA A C 1
ATOM 755 O O . ALA A 1 93 ? 28.646 12.038 -9.666 1.00 47.44 93 ALA A O 1
ATOM 756 N N . GLY A 1 94 ? 29.820 12.804 -11.416 1.00 45.38 94 GLY A N 1
ATOM 757 C CA . GLY A 1 94 ? 30.521 13.849 -10.671 1.00 45.38 94 GLY A CA 1
ATOM 758 C C . GLY A 1 94 ? 29.570 14.707 -9.828 1.00 45.38 94 GLY A C 1
ATOM 759 O O . GLY A 1 94 ? 28.414 14.921 -10.190 1.00 45.38 94 GLY A O 1
ATOM 760 N N . LYS A 1 95 ? 30.086 15.215 -8.704 1.00 46.56 95 LYS A N 1
ATOM 761 C CA . LYS A 1 95 ? 29.370 15.947 -7.641 1.00 46.56 95 LYS A CA 1
ATOM 762 C C . LYS A 1 95 ? 28.465 17.105 -8.115 1.00 46.56 95 LYS A C 1
ATOM 764 O O . LYS A 1 95 ? 27.642 17.574 -7.342 1.00 46.56 95 LYS A O 1
ATOM 769 N N . GLU A 1 96 ? 28.604 17.549 -9.365 1.00 43.16 96 GLU A N 1
ATOM 770 C CA . GLU A 1 96 ? 27.805 18.601 -10.011 1.00 43.16 96 GLU A CA 1
ATOM 771 C C . GLU A 1 96 ? 26.475 18.123 -10.629 1.00 43.16 96 GLU A C 1
ATOM 773 O O . GLU A 1 96 ? 25.600 18.946 -10.880 1.00 43.16 96 GLU A O 1
ATOM 778 N N . LEU A 1 97 ? 26.276 16.817 -10.857 1.00 44.78 97 LEU A N 1
ATOM 779 C CA . LEU A 1 97 ? 24.985 16.256 -11.307 1.00 44.78 97 LEU A CA 1
ATOM 780 C C . LEU A 1 97 ? 24.000 16.030 -10.152 1.00 44.78 97 LEU A C 1
ATOM 782 O O . LEU A 1 97 ? 22.839 15.689 -10.375 1.00 44.78 97 LEU A O 1
ATOM 786 N N . ILE A 1 98 ? 24.461 16.245 -8.920 1.00 46.31 98 ILE A N 1
ATOM 787 C CA . ILE A 1 98 ? 23.655 16.184 -7.709 1.00 46.31 98 ILE A CA 1
ATOM 788 C C . ILE A 1 98 ? 22.901 17.510 -7.590 1.00 46.31 98 ILE A C 1
ATOM 790 O O . ILE A 1 98 ? 23.203 18.359 -6.759 1.00 46.31 98 ILE A O 1
ATOM 794 N N . SER A 1 99 ? 21.919 17.727 -8.461 1.00 41.09 99 SER A N 1
ATOM 795 C CA . SER A 1 99 ? 20.841 18.621 -8.068 1.00 41.09 99 SER A CA 1
ATOM 796 C C . SER A 1 99 ? 20.126 17.930 -6.910 1.00 41.09 99 SER A C 1
ATOM 798 O O . SER A 1 99 ? 19.591 16.838 -7.087 1.00 41.09 99 SER A O 1
ATOM 800 N N . ASP A 1 100 ? 20.133 18.576 -5.743 1.00 41.84 100 ASP A N 1
ATOM 801 C CA . ASP A 1 100 ? 19.410 18.260 -4.494 1.00 41.84 100 ASP A CA 1
ATOM 802 C C . ASP A 1 100 ? 17.887 18.100 -4.644 1.00 41.84 100 ASP A C 1
ATOM 804 O O . ASP A 1 100 ? 17.126 18.121 -3.680 1.00 41.84 100 ASP A O 1
ATOM 808 N N . ALA A 1 101 ? 17.409 17.943 -5.866 1.00 45.69 101 ALA A N 1
ATOM 809 C CA . ALA A 1 101 ? 16.027 17.757 -6.172 1.00 45.69 101 ALA A CA 1
ATOM 810 C C . ALA A 1 101 ? 15.901 16.367 -6.798 1.00 45.69 101 ALA A C 1
ATOM 812 O O . ALA A 1 101 ? 16.128 16.141 -7.987 1.00 45.69 101 ALA A O 1
ATOM 813 N N . VAL A 1 102 ? 15.508 15.419 -5.953 1.00 54.16 102 VAL A N 1
ATOM 814 C CA . VAL A 1 102 ? 14.799 14.203 -6.345 1.00 54.16 102 VAL A CA 1
ATOM 815 C C . VAL A 1 102 ? 13.462 14.657 -6.971 1.00 54.16 102 VAL A C 1
ATOM 817 O O . VAL A 1 102 ? 12.391 14.542 -6.387 1.00 54.16 102 VAL A O 1
ATOM 820 N N . VAL A 1 103 ? 13.523 15.329 -8.124 1.00 53.78 103 VAL A N 1
ATOM 821 C CA . VAL A 1 103 ? 12.353 15.869 -8.821 1.00 53.78 103 VAL A CA 1
ATOM 822 C C . VAL A 1 103 ? 11.689 14.708 -9.531 1.00 53.78 103 VAL A C 1
ATOM 824 O O . VAL A 1 103 ? 12.357 13.999 -10.285 1.00 53.78 103 VAL A O 1
ATOM 827 N N . ALA A 1 104 ? 10.380 14.547 -9.334 1.00 61.28 104 ALA A N 1
ATOM 828 C CA . ALA A 1 104 ? 9.509 13.666 -10.108 1.00 61.28 104 ALA A CA 1
ATOM 829 C C . ALA A 1 104 ? 9.446 14.113 -11.585 1.00 61.28 104 ALA A C 1
ATOM 831 O O . ALA A 1 104 ? 8.480 14.714 -12.052 1.00 61.28 104 ALA A O 1
ATOM 832 N N . HIS A 1 105 ? 10.538 13.889 -12.313 1.00 67.62 105 HIS A N 1
ATOM 833 C CA . HIS A 1 105 ? 10.606 14.034 -13.761 1.00 67.62 105 HIS A CA 1
ATOM 834 C C . HIS A 1 105 ? 9.776 12.934 -14.441 1.00 67.62 105 HIS A C 1
ATOM 836 O O . HIS A 1 105 ? 9.363 11.971 -13.803 1.00 67.62 105 HIS A O 1
ATOM 842 N N . MET A 1 106 ? 9.512 13.082 -15.742 1.00 64.69 106 MET A N 1
ATOM 843 C CA . MET A 1 106 ? 8.584 12.212 -16.486 1.00 64.69 106 MET A CA 1
ATOM 844 C C . MET A 1 106 ? 8.968 10.717 -16.500 1.00 64.69 106 MET A C 1
ATOM 846 O O . MET A 1 106 ? 8.137 9.880 -16.835 1.00 64.69 106 MET A O 1
ATOM 850 N N . ASP A 1 107 ? 10.214 10.390 -16.162 1.00 68.56 107 ASP A N 1
ATOM 851 C CA . ASP A 1 107 ? 10.778 9.038 -16.055 1.00 68.56 107 ASP A CA 1
ATOM 852 C C . ASP A 1 107 ? 10.636 8.408 -14.660 1.00 68.56 107 ASP A C 1
ATOM 854 O O . ASP A 1 107 ? 10.985 7.243 -14.469 1.00 68.56 107 ASP A O 1
ATOM 858 N N . LYS A 1 108 ? 10.152 9.169 -13.675 1.00 81.94 108 LYS A N 1
ATOM 859 C CA . LYS A 1 108 ? 9.975 8.721 -12.293 1.00 81.94 108 LYS A CA 1
ATOM 860 C C . LYS A 1 108 ? 8.504 8.522 -11.995 1.00 81.94 108 LYS A C 1
ATOM 862 O O . LYS A 1 108 ? 7.626 9.180 -12.552 1.00 81.94 108 LYS A O 1
ATOM 867 N N . SER A 1 109 ? 8.235 7.601 -11.091 1.00 88.62 109 SER A N 1
ATOM 868 C CA . SER A 1 109 ? 6.886 7.298 -10.630 1.00 88.62 109 SER A CA 1
ATOM 869 C C . SER A 1 109 ? 6.892 7.098 -9.123 1.00 88.62 109 SER A C 1
ATOM 871 O O . SER A 1 109 ? 7.881 7.416 -8.462 1.00 88.62 109 SER A O 1
ATOM 873 N N . HIS A 1 110 ? 5.788 6.625 -8.562 1.00 93.50 110 HIS A N 1
ATOM 874 C CA . HIS A 1 110 ? 5.655 6.485 -7.123 1.00 93.50 110 HIS A CA 1
ATOM 875 C C . HIS A 1 110 ? 4.778 5.303 -6.751 1.00 93.50 110 HIS A C 1
ATOM 877 O O . HIS A 1 110 ? 3.934 4.856 -7.526 1.00 93.50 110 HIS A O 1
ATOM 883 N N . ILE A 1 111 ? 4.993 4.845 -5.528 1.00 96.88 111 ILE A N 1
ATOM 884 C CA . ILE A 1 111 ? 4.111 3.941 -4.817 1.00 96.88 111 ILE A CA 1
ATOM 885 C C . ILE A 1 111 ? 3.731 4.645 -3.522 1.00 96.88 111 ILE A C 1
ATOM 887 O O . ILE A 1 111 ? 4.617 5.093 -2.793 1.00 96.88 111 ILE A O 1
ATOM 891 N N . THR A 1 112 ? 2.445 4.790 -3.240 1.00 97.94 112 THR A N 1
ATOM 892 C CA . THR A 1 112 ? 1.967 5.474 -2.032 1.00 97.94 112 THR A CA 1
ATOM 893 C C . THR A 1 112 ? 0.951 4.633 -1.299 1.00 97.94 112 THR A C 1
ATOM 895 O O . THR A 1 112 ? 0.187 3.916 -1.936 1.00 97.94 112 THR A O 1
ATOM 898 N N . VAL A 1 113 ? 0.909 4.781 0.021 1.00 98.12 113 VAL A N 1
ATOM 899 C CA . VAL A 1 113 ? -0.183 4.300 0.865 1.00 98.12 113 VAL A CA 1
ATOM 900 C C . VAL A 1 113 ? -0.581 5.374 1.867 1.00 98.12 113 VAL A C 1
ATOM 902 O O . VAL A 1 113 ? 0.287 6.036 2.443 1.00 98.12 113 VAL A O 1
ATOM 905 N N . HIS A 1 114 ? -1.885 5.523 2.075 1.00 97.62 114 HIS A N 1
ATOM 906 C CA . HIS A 1 114 ? -2.478 6.379 3.098 1.00 97.62 114 HIS A CA 1
ATOM 907 C C . HIS A 1 114 ? -3.545 5.602 3.852 1.00 97.62 114 HIS A C 1
ATOM 909 O O . HIS A 1 114 ? -4.408 4.994 3.218 1.00 97.62 114 HIS A O 1
ATOM 915 N N . THR A 1 115 ? -3.498 5.627 5.181 1.00 96.88 115 THR A N 1
ATOM 916 C CA . THR A 1 115 ? -4.465 4.910 6.012 1.00 96.88 115 THR A CA 1
ATOM 917 C C . THR A 1 115 ? -5.371 5.857 6.790 1.00 96.88 115 THR A C 1
ATOM 919 O O . THR A 1 115 ? -4.968 6.949 7.190 1.00 96.88 115 THR A O 1
ATOM 922 N N . TYR A 1 116 ? -6.623 5.436 6.961 1.00 94.38 116 TYR A N 1
ATOM 923 C CA . TYR A 1 116 ? -7.710 6.206 7.559 1.00 94.38 116 TYR A CA 1
ATOM 924 C C . TYR A 1 116 ? -8.520 5.303 8.502 1.00 94.38 116 TYR A C 1
ATOM 926 O O . TYR A 1 116 ? -9.539 4.734 8.094 1.00 94.38 116 TYR A O 1
ATOM 934 N N . PRO A 1 117 ? -8.052 5.099 9.742 1.00 91.50 117 PRO A N 1
ATOM 935 C CA . PRO A 1 117 ? -8.865 4.495 10.787 1.00 91.50 117 PRO A CA 1
ATOM 936 C C . PRO A 1 117 ? -9.925 5.486 11.279 1.00 91.50 117 PRO A C 1
ATOM 938 O O . PRO A 1 117 ? -9.634 6.645 11.559 1.00 91.50 117 PRO A O 1
ATOM 941 N N . GLU A 1 118 ? -11.164 5.021 11.398 1.00 86.38 118 GLU A N 1
ATOM 942 C CA . GLU A 1 118 ? -12.311 5.811 11.839 1.00 86.38 118 GLU A CA 1
ATOM 943 C C . GLU A 1 118 ? -13.160 4.988 12.812 1.00 86.38 118 GLU A C 1
ATOM 945 O O . GLU A 1 118 ? -13.507 3.835 12.551 1.00 86.38 118 GLU A O 1
ATOM 950 N N . THR A 1 119 ? -13.552 5.581 13.936 1.00 78.12 119 THR A N 1
ATOM 951 C CA . THR A 1 119 ? -14.436 4.933 14.917 1.00 78.12 119 THR A CA 1
ATOM 952 C C . THR A 1 119 ? -15.678 5.779 15.132 1.00 78.12 119 THR A C 1
ATOM 954 O O . THR A 1 119 ? -15.571 6.913 15.603 1.00 78.12 119 THR A O 1
ATOM 957 N N . HIS A 1 120 ? -16.868 5.242 14.840 1.00 73.75 120 HIS A N 1
ATOM 958 C CA . HIS A 1 120 ? -18.113 5.966 15.085 1.00 73.75 120 HIS A CA 1
ATOM 959 C C . HIS A 1 120 ? -18.622 5.706 16.517 1.00 73.75 120 HIS A C 1
ATOM 961 O O . HIS A 1 120 ? -19.088 4.601 16.825 1.00 73.75 120 HIS A O 1
ATOM 967 N N . PRO A 1 121 ? -18.611 6.710 17.416 1.00 65.62 121 PRO A N 1
ATOM 968 C CA . PRO A 1 121 ? -18.845 6.492 18.844 1.00 65.62 121 PRO A CA 1
ATOM 969 C C . PRO A 1 121 ? -20.271 6.039 19.187 1.00 65.62 121 PRO A C 1
ATOM 971 O O . PRO A 1 121 ? -20.473 5.426 20.236 1.00 65.62 121 PRO A O 1
ATOM 974 N N . GLN A 1 122 ? -21.255 6.315 18.324 1.00 65.94 122 GLN A N 1
ATOM 975 C CA . GLN A 1 122 ? -22.678 6.079 18.610 1.00 65.94 122 GLN A CA 1
ATOM 976 C C . GLN A 1 122 ? -23.226 4.751 18.071 1.00 65.94 122 GLN A C 1
ATOM 978 O O . GLN A 1 122 ? -24.245 4.285 18.570 1.00 65.94 122 GLN A O 1
ATOM 983 N N . GLU A 1 123 ? -22.567 4.124 17.090 1.00 71.25 123 GLU A N 1
ATOM 984 C CA . GLU A 1 123 ? -23.114 2.928 16.417 1.00 71.25 123 GLU A CA 1
ATOM 985 C C . GLU A 1 123 ? -22.307 1.650 16.680 1.00 71.25 123 GLU A C 1
ATOM 987 O O . GLU A 1 123 ? -22.752 0.551 16.344 1.00 71.25 123 GLU A O 1
ATOM 992 N N . GLY A 1 124 ? -21.151 1.776 17.345 1.00 82.56 124 GLY A N 1
ATOM 993 C CA . GLY A 1 124 ? -20.262 0.645 17.617 1.00 82.56 124 GLY A CA 1
ATOM 994 C C . GLY A 1 124 ? -19.647 0.067 16.345 1.00 82.56 124 GLY A C 1
ATOM 995 O O . GLY A 1 124 ? -19.317 -1.110 16.314 1.00 82.56 124 GLY A O 1
ATOM 996 N N . ILE A 1 125 ? -19.543 0.875 15.290 1.00 88.75 125 ILE A N 1
ATOM 997 C CA . ILE A 1 125 ? -18.907 0.505 14.028 1.00 88.75 125 ILE A CA 1
ATOM 998 C C . ILE A 1 125 ? -17.573 1.238 13.966 1.00 88.75 125 ILE A C 1
ATOM 1000 O O . ILE A 1 125 ? -17.518 2.462 14.127 1.00 88.75 125 ILE A O 1
ATOM 1004 N N . ALA A 1 126 ? -16.515 0.475 13.741 1.00 90.75 126 ALA A N 1
ATOM 1005 C CA . ALA A 1 126 ? -15.204 0.979 13.397 1.00 90.75 126 ALA A CA 1
ATOM 1006 C C . ALA A 1 126 ? -14.903 0.586 11.951 1.00 90.75 126 ALA A C 1
ATOM 1008 O O . ALA A 1 126 ? -15.244 -0.509 11.509 1.00 90.75 126 ALA A O 1
ATOM 1009 N N . THR A 1 127 ? -14.314 1.504 11.202 1.00 91.62 127 THR A N 1
ATOM 1010 C CA . THR A 1 127 ? -13.951 1.291 9.807 1.00 91.62 127 THR A CA 1
ATOM 1011 C C . THR A 1 127 ? -12.504 1.664 9.612 1.00 91.62 127 THR A C 1
ATOM 1013 O O . THR A 1 127 ? -12.035 2.657 10.160 1.00 91.62 127 THR A O 1
ATOM 1016 N N . PHE A 1 128 ? -11.803 0.896 8.804 1.00 94.38 128 PHE A N 1
ATOM 1017 C CA . PHE A 1 128 ? -10.468 1.226 8.359 1.00 94.38 128 PHE A CA 1
ATOM 1018 C C . PHE A 1 128 ? -10.447 1.257 6.842 1.00 94.38 128 PHE A C 1
ATOM 1020 O O . PHE A 1 128 ? -11.119 0.468 6.179 1.00 94.38 128 PHE A O 1
ATOM 1027 N N . ARG A 1 129 ? -9.677 2.191 6.295 1.00 95.88 129 ARG A N 1
AT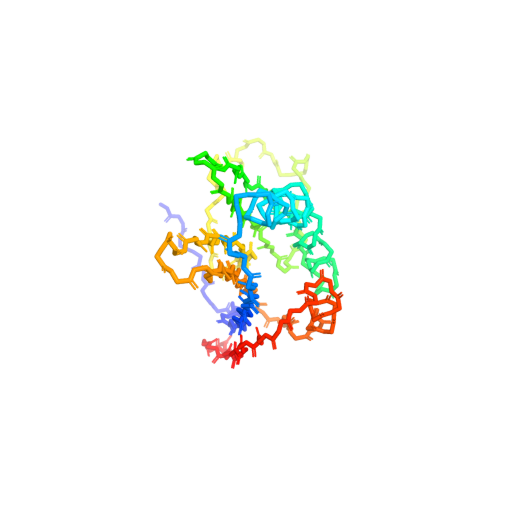OM 1028 C CA . ARG A 1 129 ? -9.422 2.286 4.866 1.00 95.88 129 ARG A CA 1
ATOM 1029 C C . ARG A 1 129 ? -7.937 2.491 4.632 1.00 95.88 129 ARG A C 1
ATOM 1031 O O . ARG A 1 129 ? -7.347 3.368 5.257 1.00 95.88 129 ARG A O 1
ATOM 1038 N N . ALA A 1 130 ? -7.369 1.768 3.675 1.00 97.19 130 ALA A N 1
ATOM 1039 C CA . ALA A 1 130 ? -6.063 2.102 3.119 1.00 97.19 130 ALA A CA 1
ATOM 1040 C C . ALA A 1 130 ? -6.176 2.335 1.615 1.00 97.19 130 ALA A C 1
ATOM 1042 O O . ALA A 1 130 ? -6.736 1.513 0.892 1.00 97.19 130 ALA A O 1
ATOM 1043 N N . ASP A 1 131 ? -5.638 3.460 1.158 1.00 97.94 131 ASP A N 1
ATOM 1044 C CA . ASP A 1 131 ? -5.544 3.816 -0.253 1.00 97.94 131 ASP A CA 1
ATOM 1045 C C . ASP A 1 131 ? -4.122 3.583 -0.737 1.00 97.94 131 ASP A C 1
ATOM 1047 O O . ASP A 1 131 ? -3.206 4.261 -0.270 1.00 97.94 131 ASP A O 1
ATOM 1051 N N . ILE A 1 132 ? -3.939 2.663 -1.682 1.00 98.12 132 ILE A N 1
ATOM 1052 C CA . ILE A 1 132 ? -2.642 2.370 -2.293 1.00 98.12 132 ILE A CA 1
ATOM 1053 C C . ILE A 1 132 ? -2.674 2.791 -3.758 1.00 98.12 132 ILE A C 1
ATOM 1055 O O . ILE A 1 132 ? -3.573 2.410 -4.507 1.00 98.12 132 ILE A O 1
ATOM 1059 N N . ASP A 1 133 ? -1.675 3.557 -4.187 1.00 97.81 133 ASP A N 1
ATOM 1060 C CA . ASP A 1 133 ? -1.468 3.890 -5.599 1.00 97.81 133 ASP A CA 1
ATOM 1061 C C . ASP A 1 133 ? -0.104 3.371 -6.042 1.00 97.81 133 ASP A C 1
ATOM 1063 O O . ASP A 1 133 ? 0.923 3.710 -5.457 1.00 97.81 133 ASP A O 1
ATOM 1067 N N . VAL A 1 134 ? -0.096 2.525 -7.072 1.00 97.12 134 VAL A N 1
ATOM 1068 C CA . VAL A 1 134 ? 1.118 2.009 -7.708 1.00 97.12 134 VAL A CA 1
ATOM 1069 C C . VAL A 1 134 ? 1.187 2.582 -9.117 1.00 97.12 134 VAL A C 1
ATOM 1071 O O . VAL A 1 134 ? 0.586 2.048 -10.055 1.00 97.12 134 VAL A O 1
ATOM 1074 N N . ALA A 1 135 ? 1.923 3.677 -9.276 1.00 93.81 135 ALA A N 1
ATOM 1075 C CA . ALA A 1 135 ? 2.154 4.316 -10.560 1.00 93.81 135 ALA A CA 1
ATOM 1076 C C . ALA A 1 135 ? 3.510 3.892 -11.128 1.00 93.81 135 ALA A C 1
ATOM 1078 O O . ALA A 1 135 ? 4.530 3.946 -10.445 1.00 93.81 135 ALA A O 1
ATOM 1079 N N . THR A 1 136 ? 3.544 3.515 -12.404 1.00 90.69 136 THR A N 1
ATOM 1080 C CA . THR A 1 136 ? 4.771 3.121 -13.106 1.00 90.69 136 THR A CA 1
ATOM 1081 C C . THR A 1 136 ? 4.852 3.784 -14.476 1.00 90.69 136 THR A C 1
ATOM 1083 O O . THR A 1 136 ? 3.836 3.997 -15.146 1.00 90.69 136 THR A O 1
ATOM 1086 N N . CYS A 1 137 ? 6.069 4.085 -14.921 1.00 84.81 137 CYS A N 1
ATOM 1087 C CA . CYS A 1 137 ? 6.359 4.531 -16.282 1.00 84.81 137 CYS A CA 1
ATOM 1088 C C . CYS A 1 137 ? 6.830 3.360 -17.161 1.00 84.81 137 CYS A C 1
ATOM 1090 O O . CYS A 1 137 ? 7.040 2.244 -16.684 1.00 84.81 137 CYS A O 1
ATOM 1092 N N . GLY A 1 138 ? 6.930 3.621 -18.466 1.00 81.56 138 GLY A N 1
ATOM 1093 C CA . GLY A 1 138 ? 7.587 2.764 -19.446 1.00 81.56 138 GLY A CA 1
ATOM 1094 C C . GLY A 1 138 ? 6.926 1.401 -19.666 1.00 81.56 138 GLY A C 1
ATOM 1095 O O . GLY A 1 138 ? 5.758 1.326 -20.063 1.00 81.56 138 GLY A O 1
ATOM 1096 N N . VAL A 1 139 ? 7.670 0.305 -19.500 1.00 81.81 139 VAL A N 1
ATOM 1097 C CA . VAL A 1 139 ? 7.184 -1.071 -19.759 1.00 81.81 139 VAL A CA 1
ATOM 1098 C C . VAL A 1 139 ? 6.770 -1.813 -18.493 1.00 81.81 139 VAL A C 1
ATOM 1100 O O . VAL A 1 139 ? 6.067 -2.822 -18.586 1.00 81.81 139 VAL A O 1
ATOM 1103 N N . ILE A 1 140 ? 7.118 -1.289 -17.316 1.00 87.00 140 ILE A N 1
ATOM 1104 C CA . ILE A 1 140 ? 6.723 -1.872 -16.031 1.00 87.00 140 ILE A CA 1
ATOM 110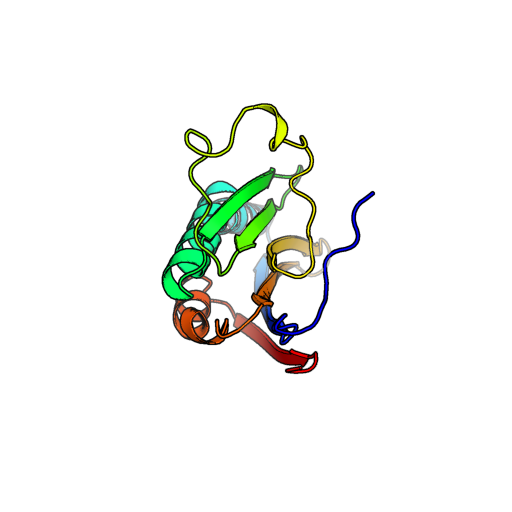5 C C . ILE A 1 140 ? 5.191 -1.877 -15.913 1.00 87.00 140 ILE A C 1
ATOM 1107 O O . ILE A 1 140 ? 4.514 -0.930 -16.333 1.00 87.00 140 ILE A O 1
ATOM 1111 N N . SER A 1 141 ? 4.640 -2.968 -15.374 1.00 91.88 141 SER A N 1
ATOM 1112 C CA . SER A 1 141 ? 3.211 -3.107 -15.088 1.00 91.88 141 SER A CA 1
ATOM 1113 C C . SER A 1 141 ? 2.993 -3.299 -13.586 1.00 91.88 141 SER A C 1
ATOM 1115 O O . SER A 1 141 ? 3.529 -4.271 -13.045 1.00 91.88 141 SER A O 1
ATOM 1117 N N . PRO A 1 142 ? 2.181 -2.449 -12.927 1.00 94.94 142 PRO A N 1
ATOM 1118 C CA . PRO A 1 142 ? 1.890 -2.587 -11.501 1.00 94.94 142 PRO A CA 1
ATOM 1119 C C . PRO A 1 142 ? 1.080 -3.855 -11.190 1.00 94.94 142 PRO A C 1
ATOM 1121 O O . PRO A 1 142 ? 1.157 -4.383 -10.088 1.00 94.94 142 PRO A O 1
ATOM 1124 N N . LEU A 1 143 ? 0.376 -4.418 -12.183 1.00 96.19 143 LEU A N 1
ATOM 1125 C CA . LEU A 1 143 ? -0.408 -5.649 -12.027 1.00 96.19 143 LEU A CA 1
ATOM 1126 C C . LEU A 1 143 ? 0.434 -6.872 -11.635 1.00 96.19 143 LEU A C 1
ATOM 1128 O O . LEU A 1 143 ? -0.123 -7.850 -11.148 1.00 96.19 143 LEU A O 1
ATOM 1132 N N . LYS A 1 144 ? 1.763 -6.835 -11.818 1.00 96.31 144 LYS A N 1
ATOM 1133 C CA . LYS A 1 144 ? 2.650 -7.917 -11.361 1.00 96.31 144 LYS A CA 1
ATOM 1134 C C . LYS A 1 144 ? 2.606 -8.114 -9.842 1.00 96.31 144 LYS A C 1
ATOM 1136 O O . LYS A 1 144 ? 2.781 -9.237 -9.392 1.00 96.31 144 LYS A O 1
ATOM 1141 N N . ALA A 1 145 ? 2.360 -7.049 -9.079 1.00 96.94 145 ALA A N 1
ATOM 1142 C CA . ALA A 1 145 ? 2.291 -7.088 -7.619 1.00 96.94 145 ALA A CA 1
ATOM 1143 C C . ALA A 1 145 ? 0.863 -7.263 -7.077 1.00 96.94 145 ALA A C 1
ATOM 1145 O O . ALA A 1 145 ? 0.661 -7.230 -5.868 1.00 96.94 145 ALA A O 1
ATOM 1146 N N . LEU A 1 146 ? -0.136 -7.456 -7.946 1.00 96.44 146 LEU A N 1
ATOM 1147 C CA . LEU A 1 146 ? -1.541 -7.475 -7.539 1.00 9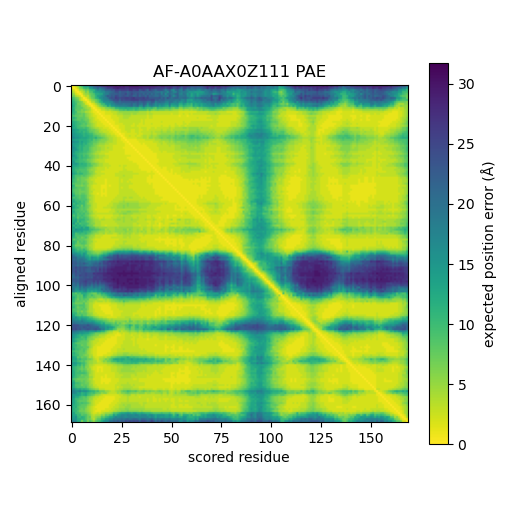6.44 146 LEU A CA 1
ATOM 1148 C C . LEU A 1 146 ? -1.856 -8.592 -6.536 1.00 96.44 146 LEU A C 1
ATOM 1150 O O . LEU A 1 146 ? -2.460 -8.326 -5.504 1.00 96.44 146 LEU A O 1
ATOM 1154 N N . ASN A 1 147 ? -1.431 -9.826 -6.823 1.00 96.44 147 ASN A N 1
ATOM 1155 C CA . ASN A 1 147 ? -1.685 -10.954 -5.921 1.00 96.44 147 ASN A CA 1
ATOM 1156 C C . ASN A 1 147 ? -1.008 -10.739 -4.564 1.00 96.44 147 ASN A C 1
ATOM 1158 O O . ASN A 1 147 ? -1.629 -10.966 -3.536 1.00 96.44 147 ASN A O 1
ATOM 1162 N N . TYR A 1 148 ? 0.221 -10.217 -4.570 1.00 97.75 148 TYR A N 1
ATOM 1163 C CA . TYR A 1 148 ? 0.949 -9.895 -3.347 1.00 97.75 148 TYR A CA 1
ATOM 1164 C C . TYR A 1 148 ? 0.208 -8.857 -2.493 1.00 97.75 148 TYR A C 1
ATOM 1166 O O . TYR A 1 148 ? 0.092 -9.042 -1.287 1.00 97.75 148 TYR A O 1
ATOM 1174 N N . LEU A 1 149 ? -0.339 -7.798 -3.104 1.00 97.00 149 LEU A N 1
ATOM 1175 C CA . LEU A 1 149 ? -1.142 -6.794 -2.393 1.00 97.00 149 LEU A CA 1
ATOM 1176 C C . LEU A 1 149 ? -2.412 -7.395 -1.778 1.00 97.00 149 LEU A C 1
ATOM 1178 O O . LEU A 1 149 ? -2.739 -7.073 -0.642 1.00 97.00 149 LEU A O 1
ATOM 1182 N N . ILE A 1 150 ? -3.106 -8.276 -2.507 1.00 95.50 150 ILE A N 1
ATOM 1183 C CA . ILE A 1 150 ? -4.309 -8.961 -2.006 1.00 95.50 150 ILE A CA 1
ATOM 1184 C C . ILE A 1 150 ? -3.968 -9.859 -0.812 1.00 95.50 150 ILE A C 1
ATOM 1186 O O . ILE A 1 150 ? -4.682 -9.840 0.184 1.00 95.50 150 ILE A O 1
ATOM 1190 N N . GLU A 1 151 ? -2.880 -10.623 -0.904 1.00 95.12 151 GLU A N 1
ATOM 1191 C CA . GLU A 1 151 ? -2.444 -11.553 0.145 1.00 95.12 151 GLU A CA 1
ATOM 1192 C C . GLU A 1 151 ? -1.866 -10.831 1.371 1.00 95.12 151 GLU A C 1
ATOM 1194 O O . GLU A 1 151 ? -1.984 -11.322 2.486 1.00 95.12 151 GLU A O 1
ATOM 1199 N N . SER A 1 152 ? -1.249 -9.661 1.188 1.00 95.00 152 SER A N 1
ATOM 1200 C CA . SER A 1 152 ? -0.569 -8.935 2.271 1.00 95.00 152 SER A CA 1
ATOM 1201 C C . SER A 1 152 ? -1.503 -8.067 3.118 1.00 95.00 152 SER A C 1
ATOM 1203 O O . SER A 1 152 ? -1.129 -7.677 4.219 1.00 95.00 152 SER A O 1
ATOM 1205 N N . LEU A 1 153 ? -2.680 -7.713 2.596 1.00 91.38 153 LEU A N 1
ATOM 1206 C CA . LEU A 1 153 ? -3.587 -6.726 3.194 1.00 91.38 153 LEU A CA 1
ATOM 1207 C C . LEU A 1 153 ? -4.984 -7.300 3.471 1.00 91.38 153 LEU A C 1
ATOM 1209 O O . LEU A 1 153 ? -5.922 -6.515 3.566 1.00 91.38 153 LEU A O 1
ATOM 1213 N N . GLU A 1 154 ? -5.125 -8.633 3.521 1.00 84.19 154 GLU A N 1
ATOM 1214 C CA . GLU A 1 154 ? -6.369 -9.407 3.718 1.00 84.19 154 GLU A CA 1
ATOM 1215 C C . GLU A 1 154 ? -7.529 -8.589 4.320 1.00 84.19 154 GLU A C 1
ATOM 1217 O O . GLU A 1 154 ? -7.597 -8.366 5.525 1.00 84.19 154 GLU A O 1
ATOM 1222 N N . SER A 1 155 ? -8.438 -8.113 3.467 1.00 89.56 155 SER A N 1
ATOM 1223 C CA . SER A 1 155 ? -9.458 -7.115 3.827 1.00 89.56 155 SER A CA 1
ATOM 1224 C C . SER A 1 155 ? -10.848 -7.516 3.341 1.00 89.56 155 SER A C 1
ATOM 1226 O O . SER A 1 155 ? -10.991 -8.258 2.366 1.00 89.56 155 SER A O 1
ATOM 1228 N N . ASP A 1 156 ? -11.886 -6.998 4.003 1.00 92.56 156 ASP A N 1
ATOM 1229 C CA . ASP A 1 156 ? -13.285 -7.339 3.710 1.00 92.56 156 ASP A CA 1
ATOM 1230 C C . ASP A 1 156 ? -13.720 -6.897 2.311 1.00 92.56 156 ASP A C 1
ATOM 1232 O O . ASP A 1 156 ? -14.450 -7.601 1.605 1.00 92.56 156 ASP A O 1
ATOM 1236 N N . ILE A 1 157 ? -13.308 -5.690 1.917 1.00 96.00 157 ILE A N 1
ATOM 1237 C CA . ILE A 1 157 ? -13.689 -5.077 0.648 1.00 96.00 157 ILE A CA 1
ATOM 1238 C C . ILE A 1 157 ? -12.440 -4.529 -0.023 1.00 96.00 157 ILE A C 1
ATOM 1240 O O . ILE A 1 157 ? -11.716 -3.715 0.545 1.00 96.00 157 ILE A O 1
ATOM 1244 N N . VAL A 1 158 ? -12.251 -4.905 -1.285 1.00 96.56 158 VAL A N 1
ATOM 1245 C CA . VAL A 1 158 ? -11.166 -4.403 -2.127 1.00 96.56 158 VAL A CA 1
ATOM 1246 C C . VAL A 1 158 ? -11.759 -3.726 -3.360 1.00 96.56 158 VAL A C 1
ATOM 1248 O O . VAL A 1 158 ? -12.537 -4.325 -4.105 1.00 96.56 158 VAL A O 1
ATOM 1251 N N . ILE A 1 159 ? -11.384 -2.470 -3.590 1.00 97.31 159 ILE A N 1
ATOM 1252 C CA . ILE A 1 159 ? -11.729 -1.698 -4.786 1.00 97.31 159 ILE A CA 1
ATOM 1253 C C . ILE A 1 159 ? -10.453 -1.455 -5.577 1.00 97.31 159 ILE A C 1
ATOM 1255 O O . ILE A 1 159 ? -9.495 -0.877 -5.070 1.00 97.31 159 ILE A O 1
ATOM 1259 N N . MET A 1 160 ? -10.455 -1.873 -6.840 1.00 96.88 160 MET A N 1
ATOM 1260 C CA . MET A 1 160 ? -9.283 -1.779 -7.705 1.00 96.88 160 MET A CA 1
ATOM 1261 C C . MET A 1 160 ? -9.630 -1.086 -9.011 1.00 96.88 160 MET A C 1
ATOM 1263 O O . MET A 1 160 ? -10.636 -1.408 -9.643 1.00 96.88 160 MET A O 1
ATOM 1267 N N . ASP A 1 161 ? -8.765 -0.172 -9.438 1.00 97.25 161 ASP A N 1
ATOM 1268 C CA . ASP A 1 161 ? -8.852 0.470 -10.744 1.00 97.25 161 ASP A CA 1
ATOM 1269 C C . ASP A 1 161 ? -7.475 0.498 -11.406 1.00 97.25 161 ASP A C 1
ATOM 1271 O O . ASP A 1 161 ? -6.496 0.991 -10.842 1.00 97.25 161 ASP A O 1
ATOM 1275 N N . TYR A 1 162 ? -7.405 -0.033 -12.624 1.00 96.50 162 TYR A N 1
ATOM 1276 C CA . TYR A 1 162 ? -6.187 -0.077 -13.415 1.00 96.50 162 TYR A CA 1
ATOM 1277 C C . TYR A 1 162 ? -6.323 0.812 -14.644 1.00 96.50 162 TYR A C 1
ATOM 1279 O O . TYR A 1 162 ? -7.178 0.603 -15.507 1.00 96.50 162 TYR A O 1
ATOM 1287 N N . ARG A 1 163 ? -5.427 1.793 -14.754 1.00 94.31 163 ARG A N 1
ATOM 1288 C CA . ARG A 1 163 ? -5.461 2.807 -15.807 1.00 94.31 163 ARG A CA 1
ATOM 1289 C C . ARG A 1 163 ? -4.154 2.831 -16.576 1.00 94.31 163 ARG A C 1
ATOM 1291 O O . ARG A 1 163 ? -3.073 2.891 -15.995 1.00 94.31 163 ARG A O 1
ATOM 1298 N N . VAL A 1 164 ? -4.262 2.890 -17.898 1.00 91.31 164 VAL A N 1
ATOM 1299 C CA . VAL A 1 164 ? -3.135 3.140 -18.802 1.00 91.31 164 VAL A CA 1
ATOM 1300 C C . VAL A 1 164 ? -3.334 4.507 -19.447 1.00 91.31 164 VAL A C 1
ATOM 1302 O O . VAL A 1 164 ? -4.390 4.782 -20.015 1.00 91.31 164 VAL A O 1
ATOM 1305 N N . ARG A 1 165 ? -2.342 5.389 -19.326 1.00 82.06 165 ARG A N 1
ATOM 1306 C CA . ARG A 1 165 ? -2.370 6.767 -19.841 1.00 82.06 165 ARG A CA 1
ATOM 1307 C C . ARG A 1 165 ? -1.058 7.093 -20.551 1.00 82.06 165 ARG A C 1
ATOM 1309 O O . ARG A 1 165 ? -0.034 6.480 -20.281 1.00 82.06 165 ARG A O 1
ATOM 1316 N N . GLY A 1 166 ? -1.077 8.096 -21.424 1.00 75.69 166 GLY A N 1
ATOM 1317 C CA . GLY A 1 166 ? 0.113 8.555 -22.144 1.00 75.69 166 GLY A CA 1
ATOM 1318 C C . GLY A 1 166 ? 0.243 7.972 -23.550 1.00 75.69 166 GLY A C 1
ATOM 1319 O O . GLY A 1 166 ? -0.613 7.227 -24.020 1.00 75.69 166 GLY A O 1
ATOM 1320 N N . PHE A 1 167 ? 1.305 8.375 -24.244 1.00 67.69 167 PHE A N 1
ATOM 1321 C CA . PHE A 1 167 ? 1.560 8.020 -25.639 1.00 67.69 167 PHE A CA 1
ATOM 1322 C C . PHE A 1 167 ? 2.964 7.442 -25.769 1.00 67.69 167 PHE A C 1
ATOM 1324 O O . PHE A 1 167 ? 3.917 8.020 -25.238 1.00 67.69 167 PHE A O 1
ATOM 1331 N N . THR A 1 168 ? 3.093 6.360 -26.532 1.00 63.62 168 THR A N 1
ATOM 1332 C CA . THR A 1 168 ? 4.376 5.938 -27.094 1.00 63.62 168 THR A CA 1
ATOM 1333 C C . THR A 1 168 ? 4.699 6.875 -28.265 1.00 63.62 168 THR A C 1
ATOM 1335 O O . THR A 1 168 ? 3.837 7.130 -29.109 1.00 63.62 168 THR A O 1
ATOM 1338 N N . ARG A 1 169 ? 5.888 7.486 -28.280 1.00 56.34 169 ARG A N 1
ATOM 1339 C CA . ARG A 1 169 ? 6.329 8.409 -29.340 1.00 56.34 169 ARG A CA 1
ATOM 1340 C C . ARG A 1 169 ? 7.685 8.014 -29.888 1.00 56.34 169 ARG A C 1
ATOM 1342 O O . ARG A 1 169 ? 8.582 7.744 -29.062 1.00 56.34 169 ARG A O 1
#

Solvent-accessible surface area (backbone atoms only — not comparable to full-atom values): 9477 Å² total; per-residue (Å²): 133,88,80,82,79,68,80,73,46,53,47,28,33,28,34,33,41,45,32,37,34,40,81,45,85,28,74,49,72,70,45,41,52,51,50,51,52,50,48,55,70,67,49,28,38,68,55,47,45,50,55,55,48,52,41,33,56,63,40,60,40,42,81,77,48,78,50,72,43,73,45,87,95,64,37,19,30,36,40,36,36,30,25,71,65,80,80,77,54,75,87,76,49,57,85,83,74,66,61,95,60,93,64,84,45,83,69,40,33,37,38,36,38,42,43,48,73,46,73,46,91,87,77,20,42,30,39,36,36,40,46,30,39,35,40,30,38,52,85,46,47,51,71,68,28,45,66,58,53,55,70,74,58,75,56,82,41,78,50,74,48,79,47,80,47,74,52,84,88

Secondary structure (DSSP, 8-state):
-PPPP-TT----EEEEEEEEEEEEE--SHHHHHHHHHHHHHHHSHHHHHHHHHHHHHHHTPEEEEEEEEE-SSS-EEEEEEEESS----TTTS-TTS--S-----TTEEEEEEEEEEEEETTTTEEEEEEEEEEEE-TT--GGGGHHHHHHHS--SEEEEEEEEES---

Sequence (169 aa):
MTRLRLQGFNNLTKALSFNIYDVCYARTEEERQRYIEYIDEEYNADRLTQILTDVAEIIGANILNVARQDYDPQGASVTILISEEPVIDKKLAGKELISDAVVAHMDKSHITVHTYPETHPQEGIATFRADIDVATCGVISPLKALNYLIESLESDIVIMDYRVRGFTR

Foldseek 3Di:
DDDDDCAQPFLKKKKKKKKFKAKDQAQDPVSVVVVQVVCCVQAPFVNVVVLVVVLCVLLVWDWDDKDKDADPPGWIKIKTKTFNDDDPPPVVPPPVVPPVDPDCDSRIDMWMKTKDWDADNPRSMTMIMIIIMDMHTDPGHSVSCVVVVCVSNVHDDMDMDMDIDDDDD